Protein AF-A0A8T2D0P6-F1 (afdb_monomer)

pLDDT: mean 91.95, std 10.16, range [39.44, 98.25]

Foldseek 3Di:
DVLVVLLVVLVVLLVLCLDPVSVVVSLVVLLVLLLPDDLPDPSCNVVSLLVNLLVDDLPGRPSSLLSSLVSLLSNLQNDAACSCVVVQVSNLVSLLVQLPRPDVSSLVSSLNSLLSNLVRYPPPPLCVRQVVSLVVSLVPDPDPSSNVSSVSSNVSSVPD

Nearest PDB structures (foldseek):
  3wpt-assembly2_B  TM=6.047E-01  e=1.442E-02  Homo sapiens
  3tj3-assembly2_B  TM=5.625E-01  e=2.009E-02  Homo sapiens
  6rmh-assembly1_A  TM=7.204E-01  e=3.282E-01  Homo sapiens
  6x9o-assembly1_A  TM=6.252E-01  e=5.026E-01  Homo sapiens
  6yej-assembly1_A  TM=7.204E-01  e=7.697E-01  Homo sapiens

Radius of gyration: 15.3 Å; Cα contacts (8 Å, |Δi|>4): 193; chains: 1; bounding box: 39×41×37 Å

Secondary structure (DSSP, 8-state):
-HHHHHHHHHHHHHHHHTSHHHHHHHHHHHHHHHHT--TT-TT-HHHHHHHHHTT--TTS-HHHHHHHHHHHHHHHHHSPTTTTGGGHHHHHHHHHHHTT-S-HHHHHHHHHHHHHHHTT--SS-HIIIIIHHHHHHHHH--SHHHHHHHHHHHHHHH--

Mean predicted aligned error: 4.14 Å

InterPro domains:
  IPR033337 MT-associated protein TORTIFOLIA1/SINE1-2 [PTHR31355] (7-156)
  IPR057600 TORTIFOLIA1/SINE1-2, N-terminal [PF24714] (6-156)

Structure (mmCIF, N/CA/C/O backbone):
data_AF-A0A8T2D0P6-F1
#
_entry.id   AF-A0A8T2D0P6-F1
#
loop_
_atom_site.group_PDB
_atom_site.id
_atom_site.type_symbol
_atom_site.label_atom_id
_atom_site.label_alt_id
_atom_site.label_comp_id
_atom_site.label_asym_id
_atom_site.label_entity_id
_atom_site.label_seq_id
_atom_site.pdbx_PDB_ins_code
_atom_site.Cartn_x
_atom_site.Cartn_y
_atom_site.Cartn_z
_atom_site.occupancy
_atom_site.B_iso_or_equiv
_atom_site.auth_seq_id
_atom_site.auth_comp_id
_atom_site.auth_asym_id
_atom_site.auth_atom_id
_atom_site.pdbx_PDB_model_num
ATOM 1 N N . MET A 1 1 ? 0.452 26.531 -13.462 1.00 39.44 1 MET A N 1
ATOM 2 C CA . MET A 1 1 ? -0.715 26.781 -12.576 1.00 39.44 1 MET A CA 1
ATOM 3 C C . MET A 1 1 ? -1.694 25.599 -12.480 1.00 39.44 1 MET A C 1
ATOM 5 O O . MET A 1 1 ? -2.462 25.567 -11.531 1.00 39.44 1 MET A O 1
ATOM 9 N N . VAL A 1 2 ? -1.626 24.586 -13.357 1.00 42.88 2 VAL A N 1
ATOM 10 C CA . VAL A 1 2 ? -2.550 23.426 -13.374 1.00 42.88 2 VAL A CA 1
ATOM 11 C C . VAL A 1 2 ? -2.397 22.474 -12.165 1.00 42.88 2 VAL A C 1
ATOM 13 O O . VAL A 1 2 ? -3.382 21.936 -11.672 1.00 42.88 2 VAL A O 1
ATOM 16 N N . THR A 1 3 ? -1.193 22.331 -11.602 1.00 49.25 3 THR A N 1
ATOM 17 C CA . THR A 1 3 ? -0.889 21.391 -10.499 1.00 49.25 3 THR A CA 1
ATOM 18 C C . THR A 1 3 ? -1.469 21.765 -9.134 1.00 49.25 3 THR A C 1
ATOM 20 O O . THR A 1 3 ? -1.655 20.893 -8.288 1.00 49.25 3 THR A O 1
ATOM 23 N N . LYS A 1 4 ? -1.749 23.051 -8.883 1.00 54.88 4 LYS A N 1
ATOM 24 C CA . LYS A 1 4 ? -2.378 23.480 -7.620 1.00 54.88 4 LYS A CA 1
ATOM 25 C C . LYS A 1 4 ? -3.854 23.071 -7.568 1.00 54.88 4 LYS A C 1
ATOM 27 O O . LYS A 1 4 ? -4.319 22.645 -6.517 1.00 54.88 4 LYS A O 1
ATOM 32 N N . ASN A 1 5 ? -4.538 23.113 -8.713 1.00 64.06 5 ASN A N 1
ATOM 33 C CA . ASN A 1 5 ? -5.962 22.802 -8.813 1.00 64.06 5 ASN A CA 1
ATOM 34 C C . ASN A 1 5 ? -6.252 21.306 -8.584 1.00 64.06 5 ASN A C 1
ATOM 36 O O . ASN A 1 5 ? -7.214 20.959 -7.906 1.00 64.06 5 ASN A O 1
ATOM 40 N N . SER A 1 6 ? -5.385 20.410 -9.075 1.00 74.50 6 SER A N 1
ATOM 41 C CA . SER A 1 6 ? -5.564 18.960 -8.897 1.00 74.50 6 SER A CA 1
ATOM 42 C C . SER A 1 6 ? -5.375 18.516 -7.446 1.00 74.50 6 SER A C 1
ATOM 44 O O . SER A 1 6 ? -6.208 17.778 -6.924 1.00 74.50 6 SER A O 1
ATOM 46 N N . LYS A 1 7 ? -4.342 19.017 -6.752 1.00 81.94 7 LYS A N 1
ATOM 47 C CA . LYS A 1 7 ? -4.138 18.722 -5.322 1.00 81.94 7 LYS A CA 1
ATOM 48 C C . LYS A 1 7 ? -5.299 19.214 -4.463 1.00 81.94 7 LYS A C 1
ATOM 50 O O . LYS A 1 7 ? -5.765 18.468 -3.611 1.00 81.94 7 LYS A O 1
ATOM 55 N N . GLN A 1 8 ? -5.777 20.437 -4.700 1.00 84.00 8 GLN A N 1
ATOM 56 C CA . GLN A 1 8 ? -6.917 20.988 -3.962 1.00 84.00 8 GLN A CA 1
ATOM 57 C C . GLN A 1 8 ? -8.190 20.166 -4.188 1.00 84.00 8 GLN A C 1
ATOM 59 O O . GLN A 1 8 ? -8.866 19.829 -3.219 1.00 84.00 8 GLN A O 1
ATOM 64 N N . ASN A 1 9 ? -8.477 19.772 -5.434 1.00 89.25 9 ASN A N 1
ATOM 65 C CA . ASN A 1 9 ? -9.619 18.909 -5.735 1.00 89.25 9 ASN A CA 1
ATOM 66 C C . ASN A 1 9 ? -9.522 17.557 -5.009 1.00 89.25 9 ASN A C 1
ATOM 68 O O . ASN A 1 9 ? -10.473 17.118 -4.364 1.00 89.25 9 ASN A O 1
ATOM 72 N N . MET A 1 10 ? -8.345 16.924 -5.035 1.00 91.81 10 MET A N 1
ATOM 73 C CA . MET A 1 10 ? -8.123 15.677 -4.303 1.00 91.81 10 MET A CA 1
ATOM 74 C C . MET A 1 10 ? -8.328 15.846 -2.798 1.00 91.81 10 MET A C 1
ATOM 76 O O . MET A 1 10 ? -8.975 15.003 -2.188 1.00 91.81 10 MET A O 1
ATOM 80 N N . SER A 1 11 ? -7.822 16.924 -2.193 1.00 91.06 11 SER A N 1
ATOM 81 C CA . SER A 1 11 ? -8.033 17.193 -0.767 1.00 91.06 11 SER A CA 1
ATOM 82 C C . SER A 1 11 ? -9.519 17.307 -0.420 1.00 91.06 11 SER A C 1
ATOM 84 O O . SER A 1 11 ? -9.953 16.707 0.560 1.00 91.06 11 SER A O 1
ATOM 86 N N . VAL A 1 12 ? -10.315 17.991 -1.250 1.00 93.62 12 VAL A N 1
ATOM 87 C CA . VAL A 1 12 ? -11.776 18.079 -1.070 1.00 93.62 12 VAL A CA 1
ATOM 88 C C . VAL A 1 12 ? -12.431 16.699 -1.160 1.00 93.62 12 VAL A C 1
ATOM 90 O O . VAL A 1 12 ? -13.291 16.366 -0.343 1.00 93.62 12 VAL A O 1
ATOM 93 N N . LEU A 1 13 ? -12.026 15.876 -2.129 1.00 95.19 13 LEU A N 1
ATOM 94 C CA . LEU A 1 13 ? -12.546 14.517 -2.274 1.00 95.19 13 LEU A CA 1
ATOM 95 C C . LEU A 1 13 ? -12.152 13.621 -1.097 1.00 95.19 13 LEU A C 1
ATOM 97 O O . LEU A 1 13 ? -12.986 12.846 -0.643 1.00 95.19 13 LEU A O 1
ATOM 101 N N . LEU A 1 14 ? -10.943 13.758 -0.544 1.00 93.94 14 LEU A N 1
ATOM 102 C CA . LEU A 1 14 ? -10.537 13.031 0.663 1.00 93.94 14 LEU A CA 1
ATOM 103 C C . LEU A 1 14 ? -11.375 13.416 1.885 1.00 93.94 14 LEU A C 1
ATOM 105 O O . LEU A 1 14 ? -11.746 12.536 2.658 1.00 93.94 14 LEU A O 1
ATOM 109 N N . THR A 1 15 ? -11.727 14.696 2.045 1.00 93.56 15 THR A N 1
ATOM 110 C CA . THR A 1 15 ? -12.662 15.117 3.099 1.00 93.56 15 THR A CA 1
ATOM 111 C C . THR A 1 15 ? -14.023 14.446 2.911 1.00 93.56 15 THR A C 1
ATOM 113 O O . THR A 1 15 ? -14.517 13.807 3.836 1.00 93.56 15 THR A O 1
ATOM 116 N N . LYS A 1 16 ? -14.577 14.489 1.690 1.00 95.25 16 LYS A N 1
ATOM 117 C CA . LYS A 1 16 ? -15.860 13.844 1.346 1.00 95.25 16 LYS A CA 1
ATOM 118 C C . LYS A 1 16 ? -15.838 12.320 1.504 1.00 95.25 16 LYS A C 1
ATOM 120 O O . LYS A 1 16 ? -16.857 11.710 1.806 1.00 95.25 16 LYS A O 1
ATOM 125 N N . LEU A 1 17 ? -14.684 11.691 1.320 1.00 95.31 17 LEU A N 1
ATOM 126 C CA . LEU A 1 17 ? -14.488 10.258 1.538 1.00 95.31 17 LEU A CA 1
ATOM 127 C C . LEU A 1 17 ? -14.594 9.876 3.021 1.00 95.31 17 LEU A C 1
ATOM 129 O O . LEU A 1 17 ? -14.801 8.717 3.363 1.00 95.31 17 LEU A O 1
ATOM 133 N N . GLY A 1 18 ? -14.455 10.848 3.920 1.00 92.25 18 GLY A N 1
ATOM 134 C CA . GLY A 1 18 ? -14.680 10.659 5.342 1.00 92.25 18 GLY A CA 1
ATOM 135 C C . GLY A 1 18 ? -16.155 10.590 5.739 1.00 92.25 18 GLY A C 1
ATOM 136 O O . GLY A 1 18 ? -16.457 10.133 6.843 1.00 92.25 18 GLY A O 1
ATOM 137 N N . ASP A 1 19 ? -17.070 11.047 4.889 1.00 94.94 19 ASP A N 1
ATOM 138 C CA . ASP A 1 19 ? -18.493 11.138 5.211 1.00 94.94 19 ASP A CA 1
ATOM 139 C C . ASP A 1 19 ? -19.284 10.076 4.454 1.00 94.94 19 ASP A C 1
ATOM 141 O O . ASP A 1 19 ? -19.106 9.872 3.254 1.00 94.94 19 ASP A O 1
ATOM 145 N N . ARG A 1 20 ? -20.165 9.371 5.171 1.00 93.00 20 ARG A N 1
ATOM 146 C CA . ARG A 1 20 ? -20.880 8.198 4.648 1.00 93.00 20 ARG A CA 1
ATOM 147 C C . ARG A 1 20 ? -21.713 8.533 3.409 1.00 93.00 20 ARG A C 1
ATOM 149 O O . ARG A 1 20 ? -21.699 7.763 2.453 1.00 93.00 20 ARG A O 1
ATOM 156 N N . ASP A 1 21 ? -22.386 9.680 3.418 1.00 95.75 21 ASP A N 1
ATO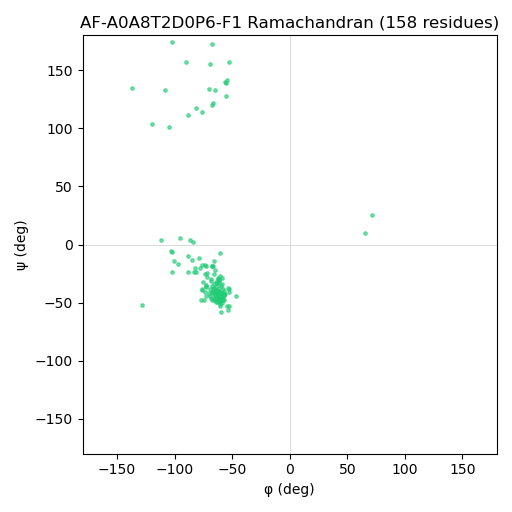M 157 C CA . ASP A 1 21 ? -23.293 10.095 2.341 1.00 95.75 21 ASP A CA 1
ATOM 158 C C . ASP A 1 21 ? -22.541 10.497 1.068 1.00 95.75 21 ASP A C 1
ATOM 160 O O . ASP A 1 21 ? -23.043 10.337 -0.043 1.00 95.75 21 ASP A O 1
ATOM 164 N N . THR A 1 22 ? -21.304 10.979 1.215 1.00 96.25 22 THR A N 1
ATOM 165 C CA . THR A 1 22 ? -20.470 11.411 0.089 1.00 96.25 22 THR A CA 1
ATOM 166 C C . THR A 1 22 ? -19.382 10.409 -0.289 1.00 96.25 22 THR A C 1
ATOM 168 O O . THR A 1 22 ? -18.729 10.605 -1.317 1.00 96.25 22 THR A O 1
ATOM 171 N N . PHE A 1 23 ? -19.219 9.321 0.475 1.00 96.25 23 PHE A N 1
ATOM 172 C CA . PHE A 1 23 ? -18.182 8.308 0.270 1.00 96.25 23 PHE A CA 1
ATOM 173 C C . PHE A 1 23 ? -18.193 7.761 -1.156 1.00 96.25 23 PHE A C 1
ATOM 175 O O . PHE A 1 23 ? -17.192 7.858 -1.858 1.00 96.25 23 PHE A O 1
ATOM 182 N N . THR A 1 24 ? -19.328 7.224 -1.611 1.00 96.62 24 THR A N 1
ATOM 183 C CA . THR A 1 24 ? -19.426 6.525 -2.904 1.00 96.62 24 THR A CA 1
ATOM 184 C C . THR A 1 24 ? -19.079 7.436 -4.078 1.00 96.62 24 THR A C 1
ATOM 186 O O . THR A 1 24 ? -18.363 7.034 -4.993 1.00 96.62 24 THR A O 1
ATOM 189 N N . MET A 1 25 ? -19.555 8.683 -4.040 1.00 97.25 25 MET A N 1
ATOM 190 C CA . MET A 1 25 ? -19.248 9.682 -5.062 1.00 97.25 25 MET A CA 1
ATOM 191 C C . MET A 1 25 ? -17.759 10.046 -5.041 1.00 97.25 25 MET A C 1
ATOM 193 O O . MET A 1 25 ? -17.118 10.048 -6.089 1.00 97.25 25 MET A O 1
ATOM 197 N N . ALA A 1 26 ? -17.202 10.327 -3.859 1.00 96.88 26 ALA A N 1
ATOM 198 C CA . ALA A 1 26 ? -15.802 10.713 -3.724 1.00 96.88 26 ALA A CA 1
ATOM 199 C C . ALA A 1 26 ? -14.843 9.584 -4.127 1.00 96.88 26 ALA A C 1
ATOM 201 O O . ALA A 1 26 ? -13.869 9.832 -4.835 1.00 96.88 26 ALA A O 1
ATOM 202 N N . ALA A 1 27 ? -15.145 8.347 -3.722 1.00 97.50 27 ALA A N 1
ATOM 203 C CA . ALA A 1 27 ? -14.389 7.153 -4.078 1.00 97.50 27 ALA A CA 1
ATOM 204 C C . ALA A 1 27 ? -14.350 6.958 -5.598 1.00 97.50 27 ALA A C 1
ATOM 206 O O . ALA A 1 27 ? -13.269 6.846 -6.176 1.00 97.50 27 ALA A O 1
ATOM 207 N N . ARG A 1 28 ? -15.519 7.013 -6.252 1.00 97.50 28 ARG A N 1
ATOM 208 C CA . ARG A 1 28 ? -15.637 6.884 -7.710 1.00 97.50 28 ARG A CA 1
ATOM 209 C C . ARG A 1 28 ? -14.830 7.951 -8.445 1.00 97.50 28 ARG A C 1
ATOM 211 O O . ARG A 1 28 ? -14.134 7.628 -9.402 1.00 97.50 28 ARG A O 1
ATOM 218 N N . GLU A 1 29 ? -14.915 9.203 -8.007 1.00 96.12 29 GLU A N 1
ATOM 219 C CA . GLU A 1 29 ? -14.185 10.307 -8.634 1.00 96.12 29 GLU A CA 1
ATOM 220 C C . GLU A 1 29 ? -12.665 10.141 -8.475 1.00 96.12 29 GLU A C 1
ATOM 222 O O . GLU A 1 29 ? -11.912 10.310 -9.433 1.00 96.12 29 GLU A O 1
ATOM 227 N N . LEU A 1 30 ? -12.203 9.739 -7.286 1.00 96.50 30 LEU A N 1
ATOM 228 C CA . LEU A 1 30 ? -10.790 9.438 -7.036 1.00 96.50 30 LEU A CA 1
ATOM 229 C C . LEU A 1 30 ? -10.283 8.282 -7.908 1.00 96.50 30 LEU A C 1
ATOM 231 O O . LEU A 1 30 ? -9.174 8.370 -8.437 1.00 96.50 30 LEU A O 1
ATOM 235 N N . ASP A 1 31 ? -11.089 7.235 -8.097 1.00 96.88 31 ASP A N 1
ATOM 236 C CA . ASP A 1 31 ? -10.737 6.097 -8.951 1.00 96.88 31 ASP A CA 1
ATOM 237 C C . ASP A 1 31 ? -10.663 6.498 -10.430 1.00 96.88 31 ASP A C 1
ATOM 239 O O . ASP A 1 31 ? -9.744 6.081 -11.138 1.00 96.88 31 ASP A O 1
ATOM 243 N N . LEU A 1 32 ? -11.601 7.326 -10.905 1.00 95.00 32 LEU A N 1
ATOM 244 C CA . LEU A 1 32 ? -11.573 7.868 -12.267 1.00 95.00 32 LEU A CA 1
ATOM 245 C C . LEU A 1 32 ? -10.325 8.720 -12.492 1.00 95.00 32 LEU A C 1
ATOM 247 O O . LEU A 1 32 ? -9.615 8.510 -13.477 1.00 95.00 32 LEU A O 1
ATOM 251 N N . MET A 1 33 ? -10.006 9.613 -11.552 1.00 93.31 33 MET A N 1
ATOM 252 C CA . MET A 1 33 ? -8.783 10.412 -11.622 1.00 93.31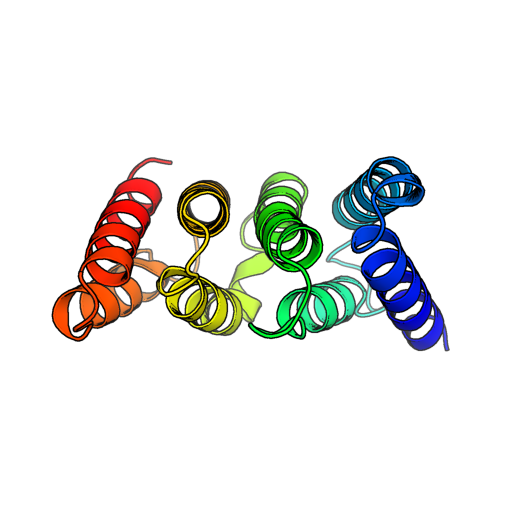 33 MET A CA 1
ATOM 253 C C . MET A 1 33 ? -7.530 9.532 -11.644 1.00 93.31 33 MET A C 1
ATOM 255 O O . MET A 1 33 ? -6.646 9.783 -12.457 1.00 93.31 33 MET A O 1
ATOM 259 N N . ALA A 1 34 ? -7.453 8.492 -10.803 1.00 94.38 34 ALA A N 1
ATOM 260 C CA . ALA A 1 34 ? -6.315 7.570 -10.771 1.00 94.38 34 ALA A CA 1
ATOM 261 C C . ALA A 1 34 ? -6.124 6.821 -12.102 1.00 94.38 34 ALA A C 1
ATOM 263 O O . ALA A 1 34 ? -4.991 6.617 -12.537 1.00 94.38 34 ALA A O 1
ATOM 264 N N . ARG A 1 35 ? -7.223 6.442 -12.768 1.00 94.56 35 ARG A N 1
ATOM 265 C CA . ARG A 1 35 ? -7.209 5.747 -14.069 1.00 94.56 35 ARG A CA 1
ATOM 266 C C . ARG A 1 35 ? -6.835 6.651 -15.241 1.00 94.56 35 ARG A C 1
ATOM 268 O O . ARG A 1 35 ? -6.350 6.155 -16.250 1.00 94.56 35 ARG A O 1
ATOM 275 N N . GLN A 1 36 ? -7.070 7.954 -15.118 1.00 91.38 36 GLN A N 1
ATOM 276 C CA . GLN A 1 36 ? -6.806 8.947 -16.164 1.00 91.38 36 GLN A CA 1
ATOM 277 C C . GLN A 1 36 ? -5.443 9.638 -16.014 1.00 91.38 36 GLN A C 1
ATOM 279 O O . GLN A 1 36 ? -5.143 10.575 -16.755 1.00 91.38 36 GLN A O 1
ATOM 284 N N . ILE A 1 37 ? -4.606 9.209 -15.061 1.00 90.25 37 ILE A N 1
ATOM 285 C CA . ILE A 1 37 ? -3.264 9.770 -14.916 1.00 90.25 37 ILE A CA 1
ATOM 286 C C . ILE A 1 37 ? -2.415 9.388 -16.126 1.00 90.25 37 ILE A C 1
ATOM 288 O O . ILE A 1 37 ? -2.118 8.219 -16.349 1.00 90.25 37 ILE A O 1
ATOM 292 N N . ASP A 1 38 ? -1.946 10.406 -16.839 1.00 85.81 38 ASP A N 1
ATOM 293 C CA . ASP A 1 38 ? -0.911 10.263 -17.851 1.00 85.81 38 ASP A CA 1
ATOM 294 C C . ASP A 1 38 ? 0.486 10.404 -17.205 1.00 85.81 38 ASP A C 1
ATOM 296 O O . ASP A 1 38 ? 0.845 11.500 -16.752 1.00 85.81 38 ASP A O 1
ATOM 300 N N . PRO A 1 39 ? 1.291 9.325 -17.141 1.00 77.88 39 PRO A N 1
ATOM 301 C CA . PRO A 1 39 ? 2.636 9.357 -16.567 1.00 77.88 39 PRO A CA 1
ATOM 302 C C . PRO A 1 39 ? 3.657 10.085 -17.454 1.00 77.88 39 PRO A C 1
ATOM 304 O O . PRO A 1 39 ? 4.713 10.471 -16.955 1.00 77.88 39 PRO A O 1
ATOM 307 N N . SER A 1 40 ? 3.366 10.271 -18.747 1.00 77.25 40 SER A N 1
ATOM 308 C CA . SER A 1 40 ? 4.235 10.983 -19.694 1.00 77.25 40 SER A CA 1
ATOM 309 C C . SER A 1 40 ? 4.025 12.499 -19.665 1.00 77.25 40 SER A C 1
ATOM 311 O O . SER A 1 40 ? 4.859 13.265 -20.151 1.00 77.25 40 SER A O 1
ATOM 313 N N . SER A 1 41 ? 2.936 12.947 -19.034 1.00 74.44 41 SER A N 1
ATOM 314 C CA . SER A 1 41 ? 2.627 14.360 -18.889 1.00 74.44 41 SER A CA 1
ATOM 315 C C . SER A 1 41 ? 3.653 15.057 -17.992 1.00 74.44 41 SER A C 1
ATOM 317 O O . SER A 1 41 ? 3.780 14.769 -16.798 1.00 74.44 41 SER A O 1
ATOM 319 N N . SER A 1 42 ? 4.315 16.076 -18.538 1.00 62.28 42 SER A N 1
ATOM 320 C CA . SER A 1 42 ? 5.226 16.976 -17.813 1.00 62.28 42 SER A CA 1
ATOM 321 C C . SER A 1 42 ? 4.553 17.752 -16.668 1.00 62.28 42 SER A C 1
ATOM 323 O O . SER A 1 42 ? 5.225 18.418 -15.881 1.00 62.28 42 SER A O 1
ATOM 325 N N . SER A 1 43 ? 3.226 17.650 -16.538 1.00 62.22 43 SER A N 1
ATOM 326 C CA . SER A 1 43 ? 2.422 18.301 -15.503 1.00 62.22 43 SER A CA 1
ATOM 327 C C . SER A 1 43 ? 2.685 17.792 -14.078 1.00 62.22 43 SER A C 1
ATOM 329 O O . SER A 1 43 ? 2.355 18.498 -13.126 1.00 62.22 43 SER A O 1
ATOM 331 N N . GLY A 1 44 ? 3.281 16.608 -13.885 1.00 73.94 44 GLY A N 1
ATOM 332 C CA . GLY A 1 44 ? 3.563 16.074 -12.542 1.00 73.94 44 GLY A CA 1
ATOM 333 C C . GLY A 1 44 ? 2.311 15.621 -11.774 1.00 73.94 44 GLY A C 1
ATOM 334 O O . GLY A 1 44 ? 2.305 15.591 -10.535 1.00 73.94 44 GLY A O 1
ATOM 335 N N . ASN A 1 45 ? 1.244 15.266 -12.497 1.00 85.06 45 ASN A N 1
ATOM 336 C CA . ASN A 1 45 ? -0.024 14.824 -11.916 1.00 85.06 45 ASN A CA 1
ATOM 337 C C . ASN A 1 45 ? 0.132 13.539 -11.086 1.00 85.06 45 ASN A C 1
ATOM 339 O O . ASN A 1 45 ? -0.384 13.485 -9.972 1.00 85.06 45 ASN A O 1
ATOM 343 N N . LEU A 1 46 ? 0.929 12.563 -11.547 1.00 90.56 46 LEU A N 1
ATOM 344 C CA . LEU A 1 46 ? 1.213 11.330 -10.796 1.00 90.56 46 LEU A CA 1
ATOM 345 C C . LEU A 1 46 ? 1.904 11.608 -9.453 1.00 90.56 46 LEU A C 1
ATOM 347 O O . LEU A 1 46 ? 1.454 11.144 -8.408 1.00 90.56 46 LEU A O 1
ATOM 351 N N . GLN A 1 47 ? 2.973 12.411 -9.461 1.00 91.38 47 GLN A N 1
ATOM 352 C CA . GLN A 1 47 ? 3.698 12.785 -8.242 1.00 91.38 47 GLN A CA 1
ATOM 353 C C . GLN A 1 47 ? 2.779 13.511 -7.253 1.00 91.38 47 GLN A C 1
ATOM 355 O O . GLN A 1 47 ? 2.846 13.262 -6.046 1.00 91.38 47 GLN A O 1
ATOM 360 N N . 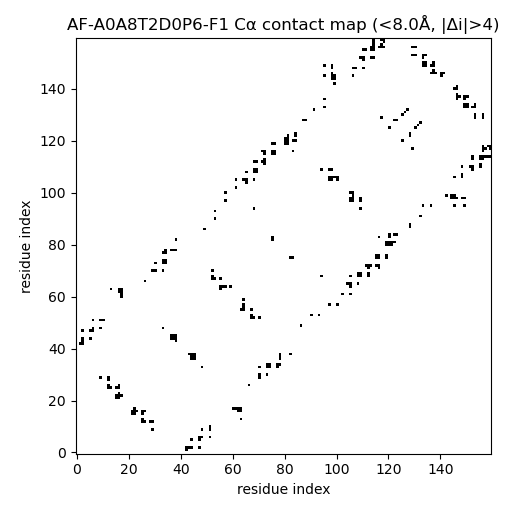SER A 1 48 ? 1.928 14.409 -7.749 1.00 90.75 48 SER A N 1
ATOM 361 C CA . SER A 1 48 ? 0.965 15.130 -6.918 1.00 90.75 48 SER A CA 1
ATOM 362 C C . SER A 1 48 ? -0.070 14.188 -6.311 1.00 90.75 48 SER A C 1
ATOM 364 O O . SER A 1 48 ? -0.322 14.279 -5.111 1.00 90.75 48 SER A O 1
ATOM 366 N N . PHE A 1 49 ? -0.589 13.250 -7.104 1.00 93.50 49 PHE A N 1
ATOM 367 C CA . PHE A 1 49 ? -1.568 12.264 -6.661 1.00 93.50 49 PHE A CA 1
ATOM 368 C C . PHE A 1 49 ? -0.993 11.348 -5.578 1.00 93.50 49 PHE A C 1
ATOM 370 O O . PHE A 1 49 ? -1.567 11.225 -4.495 1.00 93.50 49 PHE A O 1
ATOM 377 N N . ILE A 1 50 ? 0.199 10.791 -5.822 1.00 94.19 50 ILE A N 1
ATOM 378 C CA . ILE A 1 50 ? 0.922 9.963 -4.850 1.00 94.19 50 ILE A CA 1
ATOM 379 C C . ILE A 1 50 ? 1.204 10.757 -3.571 1.00 94.19 50 ILE A C 1
ATOM 381 O O . ILE A 1 50 ? 0.999 10.255 -2.472 1.00 94.19 50 ILE A O 1
ATOM 385 N N . SER A 1 51 ? 1.628 12.017 -3.682 1.00 93.44 51 SER A N 1
ATOM 386 C CA . SER A 1 51 ? 1.889 12.850 -2.504 1.00 93.44 51 SER A CA 1
ATOM 387 C C . SER A 1 51 ? 0.654 13.033 -1.620 1.00 93.44 51 SER A C 1
ATOM 389 O O . SER A 1 51 ? 0.812 13.105 -0.406 1.00 93.44 51 SER A O 1
ATOM 391 N N . VAL A 1 52 ? -0.541 13.135 -2.208 1.00 93.81 52 VAL A N 1
ATOM 392 C CA . VAL A 1 52 ? -1.794 13.340 -1.467 1.00 93.81 52 VAL A CA 1
ATOM 393 C C . VAL A 1 52 ? -2.274 12.038 -0.821 1.00 93.81 52 VAL A C 1
ATOM 395 O O . VAL A 1 52 ? -2.552 12.010 0.373 1.00 93.81 52 VAL A O 1
ATOM 398 N N . ILE A 1 53 ? -2.301 10.917 -1.549 1.00 95.00 53 ILE A N 1
ATOM 399 C CA . ILE A 1 53 ? -2.702 9.629 -0.944 1.00 95.00 53 ILE A CA 1
ATOM 400 C C . ILE A 1 53 ? -1.717 9.183 0.150 1.00 95.00 53 ILE A C 1
ATOM 402 O O . ILE A 1 53 ? -2.108 8.587 1.154 1.00 95.00 53 ILE A O 1
ATOM 406 N N . LEU A 1 54 ? -0.431 9.520 -0.007 1.00 95.06 54 LEU A N 1
ATOM 407 C CA . LEU A 1 54 ? 0.598 9.263 0.994 1.00 95.06 54 LEU A CA 1
ATOM 408 C C . LEU A 1 54 ? 0.674 10.351 2.077 1.00 95.06 54 LEU A C 1
ATOM 410 O O . LEU A 1 54 ? 1.533 10.227 2.940 1.00 95.06 54 LEU A O 1
ATOM 414 N N . SER A 1 55 ? -0.171 11.388 2.101 1.00 93.44 55 SER A N 1
ATOM 415 C CA . SER A 1 55 ? -0.205 12.334 3.232 1.00 93.44 55 SER A CA 1
ATOM 416 C C . SER A 1 55 ? -1.161 11.901 4.342 1.00 93.44 55 SER A C 1
ATOM 418 O O . SER A 1 55 ? -0.937 12.264 5.488 1.00 93.44 55 SER A O 1
ATOM 420 N N . VAL A 1 56 ? -2.164 11.072 4.029 1.00 93.19 56 VAL A N 1
ATOM 421 C CA . VAL A 1 56 ? -3.178 10.579 4.985 1.00 93.19 56 VAL A CA 1
ATOM 422 C C . VAL A 1 56 ? -2.522 9.896 6.184 1.00 93.19 56 VAL A C 1
ATOM 424 O O . VAL A 1 56 ? -1.715 8.990 6.000 1.00 93.19 56 VAL A O 1
ATOM 427 N N . ASP A 1 57 ? -2.847 10.271 7.411 1.00 89.69 57 ASP A N 1
ATOM 428 C CA . ASP A 1 57 ? -2.231 9.772 8.637 1.00 89.69 57 ASP A CA 1
ATOM 429 C C . ASP A 1 57 ? -3.091 8.722 9.373 1.00 89.69 57 ASP A C 1
ATOM 431 O O . ASP A 1 57 ? -4.148 8.299 8.911 1.00 89.69 57 ASP A O 1
ATOM 435 N N . THR A 1 58 ? -2.560 8.124 10.436 1.00 87.25 58 THR A N 1
ATOM 436 C CA . THR A 1 58 ? -3.268 7.222 11.355 1.00 87.25 58 THR A CA 1
ATOM 437 C C . THR A 1 58 ? -4.451 7.879 12.055 1.00 87.25 58 THR A C 1
ATOM 439 O O . THR A 1 58 ? -5.415 7.176 12.337 1.00 87.25 58 THR A O 1
ATOM 442 N N . GLY A 1 59 ? -4.433 9.202 12.241 1.00 89.31 59 GLY A N 1
ATOM 443 C CA . GLY A 1 59 ? -5.566 9.950 12.798 1.00 89.31 59 GLY A CA 1
ATOM 444 C C . GLY A 1 59 ? -6.762 10.128 11.852 1.00 89.31 59 GLY A C 1
ATOM 445 O O . GLY A 1 59 ? -7.861 10.410 12.321 1.00 89.31 59 GLY A O 1
ATOM 446 N N . ASP A 1 60 ? -6.588 9.947 10.538 1.00 94.38 60 ASP A N 1
ATOM 447 C CA . ASP A 1 60 ? -7.682 10.108 9.570 1.00 94.38 60 ASP A CA 1
ATOM 448 C C . ASP A 1 60 ? -8.734 9.003 9.695 1.00 94.38 60 ASP A C 1
ATOM 450 O O . ASP A 1 60 ? -8.433 7.888 10.120 1.00 94.38 60 ASP A O 1
ATOM 454 N N . LYS A 1 61 ? -9.972 9.277 9.266 1.00 95.44 61 LYS A N 1
ATOM 455 C CA . LYS A 1 61 ? -11.072 8.300 9.312 1.00 95.44 61 LYS A CA 1
ATOM 456 C C . LYS A 1 61 ? -10.696 6.998 8.571 1.00 95.44 61 LYS A C 1
ATOM 458 O O . LYS A 1 61 ? -10.155 7.080 7.464 1.00 95.44 61 LYS A O 1
ATOM 463 N N . PRO A 1 62 ? -11.038 5.799 9.093 1.00 95.44 62 PRO A N 1
ATOM 464 C CA . PRO A 1 62 ? -10.648 4.516 8.491 1.00 95.44 62 PRO A CA 1
ATOM 465 C C . PRO A 1 62 ? -11.006 4.376 7.004 1.00 95.44 62 PRO A C 1
ATOM 467 O O . PRO A 1 62 ? -10.200 3.878 6.221 1.00 95.44 62 PRO A O 1
ATOM 470 N N . ALA A 1 63 ? -12.169 4.893 6.593 1.00 95.75 63 ALA A N 1
ATOM 471 C CA . ALA A 1 63 ? -12.607 4.913 5.196 1.00 95.75 63 ALA A CA 1
ATOM 472 C C . ALA A 1 63 ? -11.604 5.626 4.268 1.00 95.75 63 ALA A C 1
ATOM 474 O O . ALA A 1 63 ? -11.277 5.112 3.198 1.00 95.75 63 ALA A O 1
ATOM 475 N N . VAL A 1 64 ? -11.052 6.762 4.712 1.00 97.00 64 VAL A N 1
ATOM 476 C CA . VAL A 1 64 ? -10.052 7.535 3.963 1.00 97.00 64 VAL A CA 1
ATOM 477 C C . VAL A 1 64 ? -8.746 6.754 3.865 1.00 97.00 64 VAL A C 1
ATOM 479 O O . VAL A 1 64 ? -8.197 6.584 2.777 1.00 97.00 64 VAL A O 1
ATOM 482 N N . ARG A 1 65 ? -8.273 6.211 4.994 1.00 96.88 65 ARG A N 1
ATOM 483 C CA . ARG A 1 65 ? -7.032 5.423 5.060 1.00 96.88 65 ARG A CA 1
ATOM 484 C C . ARG A 1 65 ? -7.093 4.212 4.131 1.00 96.88 65 ARG A C 1
ATOM 486 O O . ARG A 1 65 ? -6.171 3.998 3.346 1.00 96.88 65 ARG A O 1
ATOM 493 N N . LYS A 1 66 ? -8.196 3.462 4.189 1.00 97.69 66 LYS A N 1
ATOM 494 C CA . LYS A 1 66 ? -8.438 2.280 3.358 1.00 97.69 66 LYS A CA 1
ATOM 495 C C . LYS A 1 66 ? -8.450 2.629 1.873 1.00 97.69 66 LYS A C 1
ATOM 497 O O . LYS A 1 66 ? -7.728 2.008 1.095 1.00 97.69 66 LYS A O 1
ATOM 502 N N . HIS A 1 67 ? -9.229 3.636 1.478 1.00 98.00 67 HIS A N 1
ATOM 503 C CA . HIS A 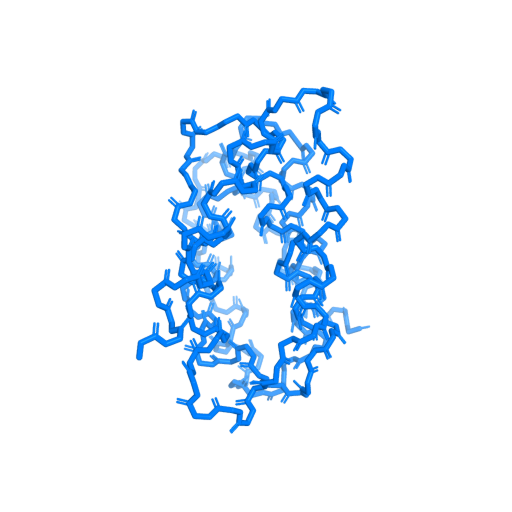1 67 ? -9.363 3.997 0.067 1.00 98.00 67 HIS A CA 1
ATOM 504 C C . HIS A 1 67 ? -8.066 4.574 -0.509 1.00 98.00 67 HIS A C 1
ATOM 506 O O . HIS A 1 67 ? -7.704 4.261 -1.636 1.00 98.00 67 HIS A O 1
ATOM 512 N N . CYS A 1 68 ? -7.288 5.337 0.264 1.00 97.31 68 CYS A N 1
ATOM 513 C CA . CYS A 1 68 ? -5.979 5.809 -0.199 1.00 97.31 68 CYS A CA 1
ATOM 514 C C . CYS A 1 68 ? -4.987 4.673 -0.476 1.00 97.31 68 CYS A C 1
ATOM 516 O O . CYS A 1 68 ? -4.175 4.790 -1.393 1.00 97.31 68 CYS A O 1
ATOM 518 N N . ILE A 1 69 ? -5.058 3.569 0.273 1.00 97.75 69 ILE A N 1
ATOM 519 C CA . ILE A 1 69 ? -4.258 2.370 -0.012 1.00 97.75 69 ILE A CA 1
ATOM 520 C C . ILE A 1 69 ? -4.814 1.649 -1.244 1.00 97.75 69 ILE A C 1
ATOM 522 O O . ILE A 1 69 ? -4.040 1.242 -2.106 1.00 97.75 69 ILE A O 1
ATOM 526 N N . HIS A 1 70 ? -6.141 1.556 -1.380 1.00 98.12 70 HIS A N 1
ATOM 527 C CA . HIS A 1 70 ? -6.784 1.012 -2.580 1.00 98.12 70 HIS A CA 1
ATOM 528 C C . HIS A 1 70 ? -6.357 1.755 -3.856 1.00 98.12 70 HIS A C 1
ATOM 530 O O . HIS A 1 70 ? -6.014 1.119 -4.852 1.00 98.12 70 HIS A O 1
ATOM 536 N N . LEU A 1 71 ? -6.275 3.087 -3.811 1.00 98.19 71 LEU A N 1
ATOM 537 C CA . LEU A 1 71 ? -5.829 3.899 -4.943 1.00 98.19 71 LEU A CA 1
ATOM 538 C C . LEU A 1 71 ? -4.409 3.551 -5.410 1.00 98.19 71 LEU A C 1
ATOM 540 O O . LEU A 1 71 ? -4.130 3.670 -6.598 1.00 98.19 71 LEU A O 1
ATOM 544 N N . LEU A 1 72 ? -3.517 3.070 -4.534 1.00 97.69 72 LEU A N 1
ATOM 545 C CA . LEU A 1 72 ? -2.198 2.580 -4.958 1.00 97.69 72 LEU A CA 1
ATOM 546 C C . LEU A 1 72 ? -2.312 1.350 -5.871 1.00 97.69 72 LEU A C 1
ATOM 548 O O . LEU A 1 72 ? -1.585 1.251 -6.859 1.00 97.69 72 LEU A O 1
ATOM 552 N N . ALA A 1 73 ? -3.249 0.447 -5.572 1.00 97.50 73 ALA A N 1
ATOM 553 C CA . ALA A 1 73 ? -3.549 -0.705 -6.416 1.00 97.50 73 ALA A CA 1
ATOM 554 C C . ALA A 1 73 ? -4.127 -0.256 -7.767 1.00 97.50 73 ALA A C 1
ATOM 556 O O . ALA A 1 73 ? -3.667 -0.700 -8.819 1.00 97.50 73 ALA A O 1
ATOM 557 N N . VAL A 1 74 ? -5.088 0.677 -7.740 1.00 97.94 74 VAL A N 1
ATOM 558 C CA . VAL A 1 74 ? -5.706 1.242 -8.952 1.00 97.94 74 VAL A CA 1
ATOM 559 C C . VAL A 1 74 ? -4.655 1.896 -9.844 1.00 97.94 74 VAL A C 1
ATOM 561 O O . VAL A 1 74 ? -4.630 1.619 -11.043 1.00 97.94 74 VAL A O 1
ATOM 564 N N . LEU A 1 75 ? -3.759 2.707 -9.272 1.00 96.81 75 LEU A N 1
ATOM 565 C CA . LEU A 1 75 ? -2.649 3.319 -10.002 1.00 96.81 75 LEU A CA 1
ATOM 566 C C . LEU A 1 75 ? -1.753 2.258 -10.639 1.00 96.81 75 LEU A C 1
ATOM 568 O O . LEU A 1 75 ? -1.435 2.359 -11.818 1.00 96.81 75 LEU A O 1
ATOM 572 N N . SER A 1 76 ? -1.372 1.227 -9.886 1.00 95.94 76 SER A N 1
ATOM 573 C CA . SER A 1 76 ? -0.493 0.175 -10.398 1.00 95.94 76 SER A CA 1
ATOM 574 C C . SER A 1 76 ? -1.071 -0.534 -11.627 1.00 95.94 76 SER A C 1
ATOM 576 O O . SER A 1 76 ? -0.388 -0.719 -12.637 1.00 95.94 76 SER A O 1
ATOM 578 N N . VAL A 1 77 ? -2.352 -0.900 -11.551 1.00 96.06 77 VAL A N 1
ATOM 579 C CA . VAL A 1 77 ? -3.050 -1.624 -12.622 1.00 96.06 77 VAL A CA 1
ATOM 580 C C . VAL A 1 77 ? -3.331 -0.723 -13.824 1.00 96.06 77 VAL A C 1
ATOM 582 O O . VAL A 1 77 ? -3.281 -1.189 -14.959 1.00 96.06 77 VAL A O 1
ATOM 585 N N . SER A 1 78 ? -3.621 0.558 -13.593 1.00 95.31 78 SER A N 1
ATOM 586 C CA . SER A 1 78 ? -4.019 1.485 -14.662 1.00 95.31 78 SER A CA 1
ATOM 587 C C . SER A 1 78 ? -2.830 2.087 -15.408 1.00 95.31 78 SER A C 1
ATOM 589 O O . SER A 1 78 ? -2.976 2.513 -16.551 1.00 95.31 78 SER A O 1
ATOM 591 N N . LEU A 1 79 ? -1.655 2.138 -14.778 1.00 94.62 79 LEU A N 1
ATOM 592 C CA . LEU A 1 79 ? -0.465 2.741 -15.363 1.00 94.62 79 LEU A CA 1
ATOM 593 C C . LEU A 1 79 ? 0.380 1.728 -16.168 1.00 94.62 79 LEU A C 1
ATOM 595 O O . LEU A 1 79 ? 0.366 0.513 -15.916 1.00 94.62 79 LEU A O 1
ATOM 599 N N . PRO A 1 80 ? 1.201 2.221 -17.115 1.00 94.25 80 PRO A N 1
ATOM 600 C CA . PRO A 1 80 ? 2.252 1.436 -17.749 1.00 94.25 80 PRO A CA 1
ATOM 601 C C . PRO A 1 80 ? 3.188 0.775 -16.733 1.00 94.25 80 PRO A C 1
ATOM 603 O O . PRO A 1 80 ? 3.349 1.236 -15.598 1.00 94.25 80 PRO A O 1
ATOM 606 N N . LEU A 1 81 ? 3.842 -0.302 -17.164 1.00 94.06 81 LEU A N 1
ATOM 607 C CA . LEU A 1 81 ? 4.741 -1.090 -16.324 1.00 94.06 81 LEU A CA 1
ATOM 608 C C . LEU A 1 81 ? 5.845 -0.200 -15.725 1.00 94.06 81 LEU A C 1
ATOM 610 O O . LEU A 1 81 ? 6.394 0.651 -16.422 1.00 94.06 81 LEU A O 1
ATOM 614 N N . ASN A 1 82 ? 6.196 -0.416 -14.454 1.00 93.69 82 ASN A N 1
ATOM 615 C CA . ASN A 1 82 ? 7.228 0.340 -13.724 1.00 93.69 82 ASN A CA 1
ATOM 616 C C . ASN A 1 82 ? 6.937 1.836 -13.472 1.00 93.69 82 ASN A C 1
ATOM 618 O O . ASN A 1 82 ? 7.815 2.551 -12.987 1.00 93.69 82 ASN A O 1
ATOM 622 N N . SER A 1 83 ? 5.724 2.335 -13.736 1.00 94.25 83 SER A N 1
ATOM 623 C CA . SER A 1 83 ? 5.403 3.756 -13.492 1.00 94.25 83 SER A CA 1
ATOM 624 C C . SER A 1 83 ? 5.510 4.154 -12.014 1.00 94.25 83 SER A C 1
ATOM 626 O O . SER A 1 83 ? 5.808 5.303 -11.693 1.00 94.25 83 SER A O 1
ATOM 628 N N . LEU A 1 84 ? 5.286 3.204 -11.099 1.00 94.88 84 LEU A N 1
ATOM 629 C CA . LEU A 1 84 ? 5.373 3.425 -9.652 1.00 94.88 84 LEU A CA 1
ATOM 630 C C . LEU A 1 84 ? 6.774 3.208 -9.069 1.00 94.88 84 LEU A C 1
ATOM 632 O O . LEU A 1 84 ? 7.013 3.589 -7.923 1.00 94.88 84 LEU A O 1
ATOM 636 N N . SER A 1 85 ? 7.714 2.657 -9.838 1.00 95.31 85 SER A N 1
ATOM 637 C CA . SER A 1 85 ? 9.066 2.333 -9.372 1.00 95.31 85 SER A CA 1
ATOM 638 C C . SER A 1 85 ? 9.808 3.505 -8.710 1.00 95.31 85 SER A C 1
ATOM 640 O O . SER A 1 85 ? 10.402 3.285 -7.653 1.00 95.31 85 SER A O 1
ATOM 642 N N . PRO A 1 86 ? 9.734 4.757 -9.214 1.00 94.00 86 PRO A N 1
ATOM 643 C CA . PRO A 1 86 ? 10.374 5.908 -8.562 1.00 94.00 86 PRO A CA 1
ATOM 644 C C . PRO A 1 86 ? 9.796 6.244 -7.178 1.00 94.00 86 PRO A C 1
ATOM 646 O O . PRO A 1 86 ? 10.445 6.895 -6.361 1.00 94.00 86 PRO A O 1
ATOM 649 N N . PHE A 1 87 ? 8.563 5.814 -6.907 1.00 95.25 87 PHE A N 1
ATOM 650 C CA . PHE A 1 87 ? 7.835 6.093 -5.670 1.00 95.25 87 PHE A CA 1
ATOM 651 C C . PHE A 1 87 ? 7.830 4.904 -4.710 1.00 95.25 87 PHE A C 1
ATOM 653 O O . PHE A 1 87 ? 7.365 5.042 -3.577 1.00 95.25 87 PHE A O 1
ATOM 660 N N . LEU A 1 88 ? 8.353 3.754 -5.143 1.00 95.69 88 LEU A N 1
ATOM 661 C CA . LEU A 1 88 ? 8.177 2.475 -4.468 1.00 95.69 88 LEU A CA 1
ATOM 662 C C . LEU A 1 88 ? 8.672 2.498 -3.022 1.00 95.69 88 LEU A C 1
ATOM 664 O O . LEU A 1 88 ? 7.953 2.059 -2.134 1.00 95.69 88 LEU A O 1
ATOM 668 N N . SER A 1 89 ? 9.844 3.084 -2.765 1.00 95.62 89 SER A N 1
ATOM 669 C CA . SER A 1 89 ? 10.380 3.211 -1.402 1.00 95.62 89 SER A CA 1
ATOM 670 C C . SER A 1 89 ? 9.404 3.946 -0.472 1.00 95.62 89 SER A C 1
ATOM 672 O O . SER A 1 89 ? 9.063 3.435 0.592 1.00 95.62 89 SER A O 1
ATOM 674 N N . LYS A 1 90 ? 8.862 5.093 -0.909 1.00 96.50 90 LYS A N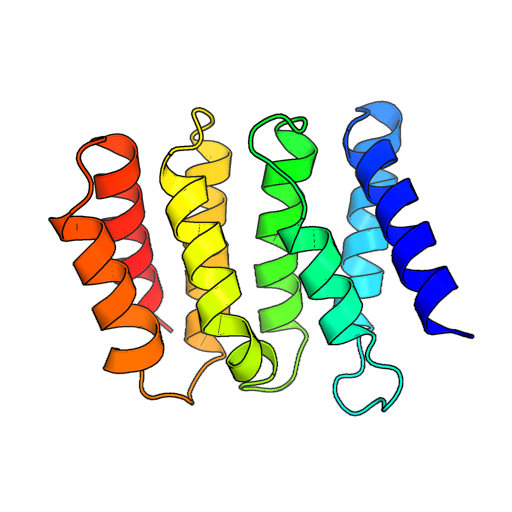 1
ATOM 675 C CA . LYS A 1 90 ? 7.879 5.864 -0.128 1.00 96.50 90 LYS A CA 1
ATOM 676 C C . LYS A 1 90 ? 6.573 5.096 0.048 1.00 96.50 90 LYS A C 1
ATOM 678 O O . LYS A 1 90 ? 5.997 5.122 1.131 1.00 96.50 90 LYS A O 1
ATOM 683 N N . ILE A 1 91 ? 6.106 4.421 -1.001 1.00 97.06 91 ILE A N 1
ATOM 684 C CA . ILE A 1 91 ? 4.895 3.597 -0.950 1.00 97.06 91 ILE A CA 1
ATOM 685 C C . ILE A 1 91 ? 5.066 2.468 0.071 1.00 97.06 91 ILE A C 1
ATOM 687 O O . ILE A 1 91 ? 4.194 2.285 0.916 1.00 97.06 91 ILE A O 1
ATOM 691 N N . LEU A 1 92 ? 6.201 1.769 0.059 1.00 96.12 92 LEU A N 1
ATOM 692 C CA . LEU A 1 92 ? 6.482 0.671 0.981 1.00 96.12 92 LEU A CA 1
ATOM 693 C C . LEU A 1 92 ? 6.577 1.138 2.424 1.00 96.12 92 LEU A C 1
ATOM 695 O O . LEU A 1 92 ? 5.895 0.564 3.262 1.00 96.12 92 LEU A O 1
ATOM 699 N N . THR A 1 93 ? 7.307 2.219 2.716 1.00 95.31 93 THR A N 1
ATOM 700 C CA . THR A 1 93 ? 7.334 2.808 4.069 1.00 95.31 93 THR A CA 1
ATOM 701 C C . THR A 1 93 ? 5.927 3.121 4.577 1.00 95.31 93 THR A C 1
ATOM 703 O O . THR A 1 93 ? 5.611 2.975 5.757 1.00 95.31 93 THR A O 1
ATOM 706 N N . ARG A 1 94 ? 5.049 3.569 3.678 1.00 95.62 94 ARG A N 1
ATOM 707 C CA . ARG A 1 94 ? 3.668 3.901 4.012 1.00 95.62 94 ARG A CA 1
ATOM 708 C C . ARG A 1 94 ? 2.804 2.659 4.198 1.00 95.62 94 ARG A C 1
ATOM 710 O O . ARG A 1 94 ? 2.004 2.658 5.128 1.00 95.62 94 ARG A O 1
ATOM 717 N N . ILE A 1 95 ? 2.977 1.625 3.379 1.00 96.00 95 ILE A N 1
ATOM 718 C CA . ILE A 1 95 ? 2.302 0.332 3.532 1.00 96.00 95 ILE A CA 1
ATOM 719 C C . ILE A 1 95 ? 2.726 -0.340 4.839 1.00 96.00 95 ILE A C 1
ATOM 721 O O . ILE A 1 95 ? 1.854 -0.701 5.620 1.00 96.00 95 ILE A O 1
ATOM 725 N N . THR A 1 96 ? 4.025 -0.438 5.132 1.00 95.06 96 THR A N 1
ATOM 726 C CA . THR A 1 96 ? 4.519 -1.102 6.349 1.00 95.06 96 THR A CA 1
ATOM 727 C C . THR A 1 96 ? 4.025 -0.402 7.610 1.00 95.06 96 THR A C 1
ATOM 729 O O . THR A 1 96 ? 3.528 -1.057 8.522 1.00 95.06 96 THR A O 1
ATOM 732 N N . ARG A 1 97 ? 3.997 0.939 7.623 1.00 93.88 97 ARG A N 1
ATOM 733 C CA . ARG A 1 97 ? 3.373 1.709 8.713 1.00 93.88 97 ARG A CA 1
ATOM 734 C C . ARG A 1 97 ? 1.885 1.378 8.901 1.00 93.88 97 ARG A C 1
ATOM 736 O O . ARG A 1 97 ? 1.391 1.403 10.024 1.00 93.88 97 ARG A O 1
ATOM 743 N N . ARG A 1 98 ? 1.160 1.073 7.819 1.00 95.19 98 ARG A N 1
ATOM 744 C CA . ARG A 1 98 ? -0.271 0.713 7.844 1.00 95.19 98 ARG A CA 1
ATOM 745 C C . ARG A 1 98 ? -0.542 -0.725 8.263 1.00 95.19 98 ARG A C 1
ATOM 747 O O . ARG A 1 98 ? -1.678 -1.034 8.602 1.00 95.19 98 ARG A O 1
ATOM 754 N N . LEU A 1 99 ? 0.474 -1.579 8.333 1.00 95.94 99 LEU A N 1
ATOM 755 C CA . LEU A 1 99 ? 0.322 -2.919 8.900 1.00 95.94 99 LEU A CA 1
ATOM 756 C C . LEU A 1 99 ? 0.054 -2.882 10.411 1.00 95.94 99 LEU A C 1
ATOM 758 O O . LEU A 1 99 ? -0.491 -3.837 10.949 1.00 95.94 99 LEU A O 1
ATOM 762 N N . ARG A 1 100 ? 0.356 -1.763 11.080 1.00 95.31 100 ARG A N 1
ATOM 763 C CA . ARG A 1 100 ? -0.013 -1.500 12.481 1.00 95.31 100 ARG A CA 1
ATOM 764 C C . ARG A 1 100 ? -1.404 -0.875 12.645 1.00 95.31 100 ARG A C 1
ATOM 766 O O . ARG A 1 100 ? -1.766 -0.489 13.751 1.00 95.31 100 ARG A O 1
ATOM 773 N N . ASP A 1 101 ? -2.173 -0.702 11.566 1.00 96.06 101 ASP A N 1
ATOM 774 C CA . ASP A 1 101 ? -3.511 -0.112 11.672 1.00 96.06 101 ASP A CA 1
ATOM 775 C C . ASP A 1 101 ? -4.429 -1.047 12.484 1.00 96.06 101 ASP A C 1
ATOM 777 O O . ASP A 1 101 ? -4.438 -2.255 12.215 1.00 96.06 101 ASP A O 1
ATOM 781 N N . PRO A 1 102 ? -5.192 -0.533 13.471 1.00 92.75 102 PRO A N 1
ATOM 782 C CA . PRO A 1 102 ? -6.085 -1.364 14.279 1.00 92.7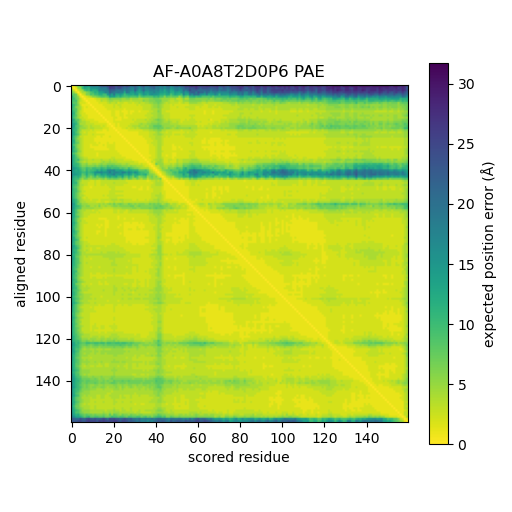5 102 PRO A CA 1
ATOM 783 C C . PRO A 1 102 ? -7.167 -2.049 13.433 1.00 92.75 102 PRO A C 1
ATOM 785 O O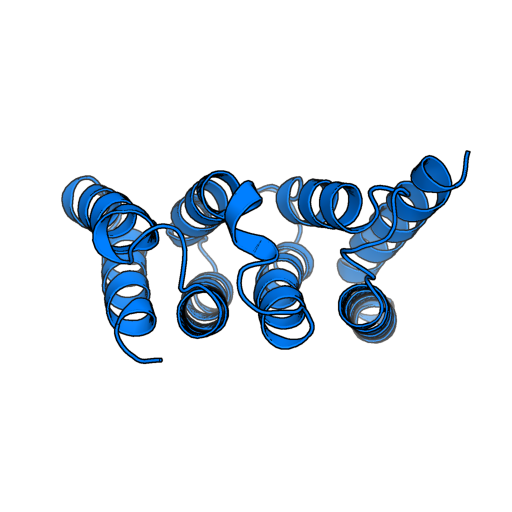 . PRO A 1 102 ? -7.576 -3.170 13.743 1.00 92.75 102 PRO A O 1
ATOM 788 N N . ASP A 1 103 ? -7.587 -1.423 12.331 1.00 95.44 103 ASP A N 1
ATOM 789 C CA . ASP A 1 103 ? -8.576 -1.978 11.412 1.00 95.44 103 ASP A CA 1
ATOM 790 C C . ASP A 1 103 ? -7.945 -3.075 10.536 1.00 95.44 103 ASP A C 1
ATOM 792 O O . ASP A 1 103 ? -7.083 -2.826 9.687 1.00 95.44 103 ASP A O 1
ATOM 796 N N . SER A 1 104 ? -8.396 -4.318 10.719 1.00 95.62 104 SER A N 1
ATOM 797 C CA . SER A 1 104 ? -7.913 -5.466 9.945 1.00 95.62 104 SER A CA 1
ATOM 798 C C . SER A 1 104 ? -8.192 -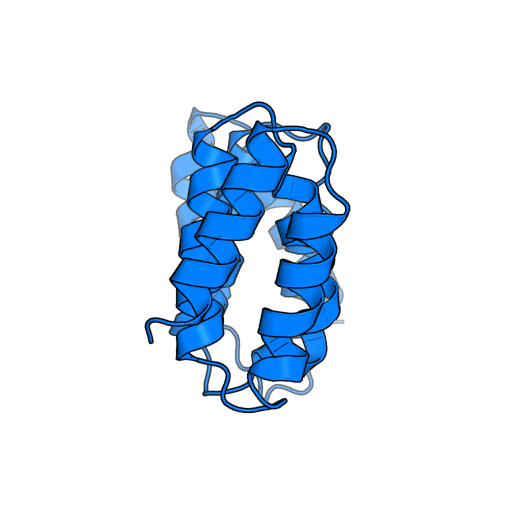5.332 8.449 1.00 95.62 104 SER A C 1
ATOM 800 O O . SER A 1 104 ? -7.386 -5.791 7.641 1.00 95.62 104 SER A O 1
ATOM 802 N N . SER A 1 105 ? -9.269 -4.647 8.057 1.00 96.81 105 SER A N 1
ATOM 803 C CA . SER A 1 105 ? -9.598 -4.431 6.649 1.00 96.81 105 SER A CA 1
ATOM 804 C C . SER A 1 105 ? -8.598 -3.498 5.963 1.00 96.81 105 SER A C 1
ATOM 806 O O . SER A 1 105 ? -8.329 -3.664 4.770 1.00 96.81 105 SER A O 1
ATOM 808 N N . ILE A 1 106 ? -7.989 -2.564 6.703 1.00 97.44 106 ILE A N 1
ATOM 809 C CA . ILE A 1 106 ? -6.890 -1.726 6.206 1.00 97.44 106 ILE A CA 1
ATOM 810 C C . ILE A 1 106 ? -5.644 -2.586 5.990 1.00 97.44 106 ILE A C 1
ATOM 812 O O . ILE A 1 106 ? -5.055 -2.528 4.908 1.00 97.44 106 ILE A O 1
ATOM 816 N N . ARG A 1 107 ? -5.297 -3.448 6.957 1.00 96.94 107 ARG A N 1
ATOM 817 C CA . ARG A 1 107 ? -4.163 -4.381 6.826 1.00 96.94 107 ARG A CA 1
ATOM 818 C C . ARG A 1 107 ? -4.333 -5.323 5.630 1.00 96.94 107 ARG A C 1
ATOM 820 O O . ARG A 1 107 ? -3.404 -5.485 4.846 1.00 96.94 107 ARG A O 1
ATOM 827 N N . SER A 1 108 ? -5.526 -5.878 5.411 1.00 97.69 108 SER A N 1
ATOM 828 C CA . SER A 1 108 ? -5.812 -6.695 4.221 1.00 97.69 108 SER A CA 1
ATOM 829 C C . SER A 1 108 ? -5.725 -5.890 2.919 1.00 97.69 108 SER A C 1
ATOM 831 O O . SER A 1 108 ? -5.229 -6.392 1.911 1.00 97.69 108 SER A O 1
ATOM 833 N N . THR A 1 109 ? -6.152 -4.623 2.934 1.00 98.25 109 THR A N 1
ATOM 834 C CA . THR A 1 109 ? -6.044 -3.736 1.762 1.00 98.25 109 THR A CA 1
ATOM 835 C C . THR A 1 109 ? -4.579 -3.444 1.414 1.00 98.25 109 THR A C 1
ATOM 837 O O . THR A 1 109 ? -4.247 -3.366 0.233 1.00 98.25 109 THR A O 1
ATOM 840 N N . CYS A 1 110 ? -3.681 -3.352 2.405 1.00 97.94 110 CYS A N 1
ATOM 841 C CA . CYS A 1 110 ? -2.235 -3.263 2.169 1.00 97.94 110 CYS A CA 1
ATOM 842 C C . CYS A 1 110 ? -1.701 -4.452 1.368 1.00 97.94 110 CYS A C 1
ATOM 844 O O . CYS A 1 110 ? -0.972 -4.247 0.400 1.00 97.94 110 CYS A O 1
ATOM 846 N N . VAL A 1 111 ? -2.088 -5.673 1.748 1.00 97.88 111 VAL A N 1
ATOM 847 C CA . VAL A 1 111 ? -1.657 -6.905 1.068 1.00 97.88 111 VAL A CA 1
ATOM 848 C C . VAL A 1 111 ? -2.128 -6.908 -0.389 1.00 97.88 111 VAL A C 1
ATOM 850 O O . VAL A 1 111 ? -1.329 -7.136 -1.296 1.00 97.88 111 VAL A O 1
ATOM 853 N N . ALA A 1 112 ? -3.398 -6.569 -0.629 1.00 97.56 112 ALA A N 1
ATOM 854 C CA . ALA A 1 112 ? -3.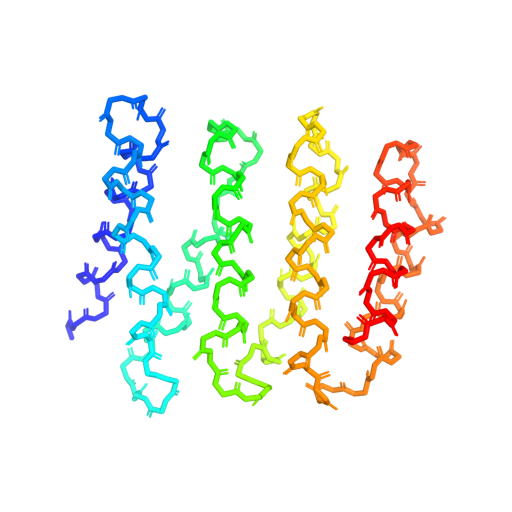957 -6.486 -1.979 1.00 97.56 112 ALA A CA 1
ATOM 855 C C . ALA A 1 112 ? -3.261 -5.416 -2.839 1.00 97.56 112 ALA A C 1
ATOM 857 O O . ALA A 1 112 ? -2.929 -5.663 -3.999 1.00 97.56 112 ALA A O 1
ATOM 858 N N . ALA A 1 113 ? -3.000 -4.236 -2.269 1.00 97.69 113 ALA A N 1
ATOM 859 C CA . ALA A 1 113 ? -2.291 -3.175 -2.974 1.00 97.69 113 ALA A CA 1
ATOM 860 C C . ALA A 1 113 ? -0.862 -3.586 -3.327 1.00 97.69 113 ALA A C 1
ATOM 862 O O . ALA A 1 113 ? -0.407 -3.332 -4.440 1.00 97.69 113 ALA A O 1
ATOM 863 N N . LEU A 1 114 ? -0.164 -4.251 -2.409 1.00 97.06 114 LEU A N 1
ATOM 864 C CA . LEU A 1 114 ? 1.199 -4.690 -2.648 1.00 97.06 114 LEU A CA 1
ATOM 865 C C . LEU A 1 114 ? 1.287 -5.777 -3.723 1.00 97.06 114 LEU A C 1
ATOM 867 O O . LEU A 1 114 ? 2.166 -5.685 -4.577 1.00 97.06 114 LEU A O 1
ATOM 871 N N . SER A 1 115 ? 0.358 -6.738 -3.730 1.00 97.06 115 SER A N 1
ATOM 872 C CA . SER A 1 115 ? 0.241 -7.726 -4.811 1.00 97.06 115 SER A CA 1
ATOM 873 C C . SER A 1 115 ? 0.109 -7.029 -6.169 1.00 97.06 115 SER A C 1
ATOM 875 O O . SER A 1 115 ? 0.951 -7.216 -7.049 1.00 97.06 115 SER A O 1
ATOM 877 N N . ALA A 1 116 ? -0.846 -6.100 -6.291 1.00 96.94 116 ALA A N 1
ATOM 878 C CA . ALA A 1 116 ? -1.058 -5.330 -7.517 1.00 96.94 116 ALA A CA 1
ATOM 879 C C . ALA A 1 116 ? 0.154 -4.474 -7.929 1.00 96.94 116 ALA A C 1
ATOM 881 O O . ALA A 1 116 ? 0.378 -4.248 -9.116 1.00 96.94 116 ALA A O 1
ATOM 882 N N . ILE A 1 117 ? 0.936 -3.957 -6.977 1.00 96.69 117 ILE A N 1
ATOM 883 C CA . ILE A 1 117 ? 2.170 -3.206 -7.263 1.00 96.69 117 ILE A CA 1
ATOM 884 C C . ILE A 1 117 ? 3.278 -4.139 -7.749 1.00 96.69 117 ILE A C 1
ATOM 886 O O . ILE A 1 117 ? 3.962 -3.826 -8.727 1.00 96.69 117 ILE A O 1
ATOM 890 N N . SER A 1 118 ? 3.453 -5.280 -7.089 1.00 96.06 118 SER A N 1
ATOM 891 C CA . SER A 1 118 ? 4.504 -6.244 -7.416 1.00 96.06 118 SER A CA 1
ATOM 892 C C . SER A 1 118 ? 4.333 -6.845 -8.812 1.00 96.06 118 SER A C 1
ATOM 894 O O . SER A 1 118 ? 5.297 -6.848 -9.577 1.00 96.06 118 SER A O 1
ATOM 896 N N . SER A 1 119 ? 3.105 -7.191 -9.221 1.00 95.56 119 SER A N 1
ATOM 897 C CA . SER A 1 119 ? 2.821 -7.744 -10.557 1.00 95.56 119 SER A CA 1
ATOM 898 C C . SER A 1 119 ? 3.087 -6.755 -11.702 1.00 95.56 119 SER A C 1
ATOM 900 O O . SER A 1 119 ? 3.185 -7.126 -12.873 1.00 95.56 119 SER A O 1
ATOM 902 N N . ARG A 1 120 ? 3.241 -5.467 -11.375 1.00 95.44 120 ARG A N 1
ATOM 903 C CA . ARG A 1 120 ? 3.479 -4.365 -12.319 1.00 95.44 120 ARG A CA 1
ATOM 904 C C . ARG A 1 120 ? 4.875 -3.748 -12.194 1.00 95.44 120 ARG A C 1
ATOM 906 O O . ARG A 1 120 ? 5.185 -2.780 -12.898 1.00 95.44 120 ARG A O 1
ATOM 913 N N . THR A 1 121 ? 5.725 -4.300 -11.329 1.00 93.88 121 THR A N 1
ATOM 914 C CA . THR A 1 121 ? 7.064 -3.779 -11.035 1.00 93.88 121 THR A CA 1
ATOM 915 C C . THR A 1 121 ? 8.124 -4.820 -11.378 1.00 93.88 121 THR A C 1
ATOM 917 O O . THR A 1 121 ? 8.376 -5.760 -10.637 1.00 93.88 121 THR A O 1
ATOM 920 N N . THR A 1 122 ? 8.796 -4.609 -12.505 1.00 91.81 122 THR A N 1
ATOM 921 C CA . THR A 1 122 ? 9.940 -5.417 -12.971 1.00 91.81 122 THR A CA 1
ATOM 922 C C . THR A 1 122 ? 11.287 -4.744 -12.699 1.00 91.81 122 THR A C 1
ATOM 924 O O . THR A 1 122 ? 12.336 -5.378 -12.796 1.00 91.81 122 THR A O 1
ATOM 927 N N . LYS A 1 123 ? 11.271 -3.447 -12.372 1.00 90.19 123 LYS A N 1
ATOM 928 C CA . LYS A 1 123 ? 12.445 -2.642 -12.019 1.00 90.19 123 LYS A CA 1
ATOM 929 C C . LYS A 1 123 ? 12.092 -1.758 -10.818 1.00 90.19 123 LYS A C 1
ATOM 931 O O . LYS A 1 123 ? 11.044 -1.123 -10.876 1.00 90.19 123 LYS A O 1
ATOM 936 N N . PRO A 1 124 ? 12.932 -1.635 -9.775 1.00 90.00 124 PRO A N 1
ATOM 937 C CA . PRO A 1 124 ? 14.199 -2.343 -9.560 1.00 90.00 124 PRO A CA 1
ATOM 938 C C . PRO A 1 124 ? 13.996 -3.858 -9.323 1.00 90.00 124 PRO A C 1
ATOM 940 O O . PRO A 1 124 ? 12.851 -4.299 -9.232 1.00 90.00 124 PRO A O 1
ATOM 943 N N . PRO A 1 125 ? 15.071 -4.673 -9.258 1.00 93.44 125 PRO A N 1
ATOM 944 C CA . PRO A 1 125 ? 14.959 -6.116 -9.044 1.00 93.44 125 PRO A CA 1
ATOM 945 C C . PRO A 1 125 ? 14.145 -6.461 -7.796 1.00 93.44 125 PRO A C 1
ATOM 947 O O . PRO A 1 125 ? 14.316 -5.817 -6.756 1.00 93.44 125 PRO A O 1
ATOM 950 N N . PHE A 1 126 ? 13.331 -7.518 -7.883 1.00 92.94 126 PHE A N 1
ATOM 951 C CA . PHE A 1 126 ? 12.392 -7.944 -6.839 1.00 92.94 126 PHE A CA 1
ATOM 952 C C . PHE A 1 126 ? 13.007 -7.986 -5.432 1.00 92.94 126 PHE A C 1
ATOM 954 O O . PHE A 1 126 ? 12.420 -7.463 -4.485 1.00 92.94 126 PHE A O 1
ATOM 961 N N . TYR A 1 127 ? 14.222 -8.535 -5.312 1.00 93.25 127 TYR A N 1
ATOM 962 C CA . TYR A 1 127 ? 14.955 -8.602 -4.047 1.00 93.25 127 TYR A CA 1
ATOM 963 C C . TYR A 1 127 ? 15.070 -7.225 -3.374 1.00 93.25 127 TYR A C 1
ATOM 965 O O . TYR A 1 127 ? 14.705 -7.057 -2.214 1.00 93.25 127 TYR A O 1
ATOM 973 N N . SER A 1 128 ? 15.556 -6.229 -4.117 1.00 94.00 128 SER A N 1
ATOM 974 C CA . SER A 1 128 ? 15.753 -4.863 -3.618 1.00 94.00 128 SER A CA 1
ATOM 975 C C . SER A 1 128 ? 14.449 -4.078 -3.492 1.00 94.00 128 SER A C 1
ATOM 977 O O . SER A 1 128 ? 14.326 -3.225 -2.618 1.00 94.00 128 SER A O 1
ATOM 979 N N . ALA A 1 129 ? 13.490 -4.368 -4.372 1.00 93.44 129 ALA A N 1
ATOM 980 C CA . ALA A 1 129 ? 12.223 -3.670 -4.474 1.00 93.44 129 ALA A CA 1
ATOM 981 C C . ALA A 1 129 ? 11.278 -4.046 -3.329 1.00 93.44 129 ALA A C 1
ATOM 983 O O . ALA A 1 129 ? 10.712 -3.161 -2.707 1.00 93.44 129 ALA A O 1
ATOM 984 N N . PHE A 1 130 ? 11.128 -5.341 -3.045 1.00 95.38 130 PHE A N 1
ATOM 985 C CA . PHE A 1 130 ? 10.103 -5.867 -2.142 1.00 95.38 130 PHE A CA 1
ATOM 986 C C . PHE A 1 130 ? 10.696 -6.771 -1.069 1.00 95.38 130 PHE A C 1
ATOM 988 O O . PHE A 1 130 ? 10.460 -6.548 0.115 1.00 95.38 130 PHE A O 1
ATOM 995 N N . MET A 1 131 ? 11.491 -7.767 -1.467 1.00 95.25 131 MET A N 1
ATOM 996 C CA . MET A 1 131 ? 11.889 -8.844 -0.561 1.00 95.25 131 MET A CA 1
ATOM 997 C C . MET A 1 131 ? 12.664 -8.331 0.652 1.00 95.25 131 MET A C 1
ATOM 999 O O . MET A 1 131 ? 12.274 -8.603 1.780 1.00 95.25 131 MET A O 1
ATOM 1003 N N . LYS A 1 132 ? 13.725 -7.550 0.422 1.00 95.44 132 LYS A N 1
ATOM 1004 C CA . LYS A 1 132 ? 14.550 -6.970 1.482 1.00 95.44 132 LYS A CA 1
ATOM 1005 C C . LYS A 1 132 ? 13.743 -6.067 2.427 1.00 95.44 132 LYS A C 1
ATOM 1007 O O . LYS A 1 132 ? 13.695 -6.390 3.607 1.00 95.44 132 LYS A O 1
ATOM 1012 N N . PRO A 1 133 ? 13.059 -4.999 1.967 1.00 95.44 133 PRO A N 1
ATOM 1013 C CA . PRO A 1 133 ? 12.340 -4.111 2.885 1.00 95.44 133 PRO A CA 1
ATOM 1014 C C . PRO A 1 133 ? 11.197 -4.804 3.649 1.00 95.44 133 PRO A C 1
ATOM 1016 O O . PRO A 1 133 ? 10.934 -4.460 4.803 1.00 95.44 133 PRO A O 1
ATOM 1019 N N . LEU A 1 134 ? 10.516 -5.781 3.040 1.00 96.56 134 LEU A N 1
ATOM 1020 C CA . LEU A 1 134 ? 9.445 -6.530 3.707 1.00 96.56 134 LEU A CA 1
ATOM 1021 C C . LEU A 1 134 ? 9.992 -7.568 4.691 1.00 96.56 134 LEU A C 1
ATOM 1023 O O . LEU A 1 134 ? 9.420 -7.718 5.765 1.00 96.56 134 LEU A O 1
ATOM 1027 N N . ALA A 1 135 ? 11.099 -8.240 4.364 1.00 96.62 135 ALA A N 1
ATOM 1028 C CA . ALA A 1 135 ? 11.788 -9.137 5.288 1.00 96.62 135 ALA A CA 1
ATOM 1029 C C . ALA A 1 135 ? 12.348 -8.366 6.490 1.00 96.62 135 ALA A C 1
ATOM 1031 O O . ALA A 1 135 ? 12.117 -8.765 7.627 1.00 96.62 135 ALA A O 1
ATOM 1032 N N . ASP A 1 136 ? 12.997 -7.222 6.256 1.00 96.25 136 ASP A N 1
ATOM 1033 C CA . ASP A 1 136 ? 13.489 -6.350 7.326 1.00 96.25 136 ASP A CA 1
ATOM 1034 C C . ASP A 1 136 ? 12.331 -5.926 8.246 1.00 96.25 136 ASP A C 1
ATOM 1036 O O . ASP A 1 136 ? 12.443 -6.005 9.468 1.00 96.25 136 ASP A O 1
ATOM 1040 N N . THR A 1 137 ? 11.178 -5.557 7.674 1.00 95.81 137 THR A N 1
ATOM 1041 C CA . THR A 1 137 ? 9.964 -5.255 8.455 1.00 95.81 137 THR A CA 1
ATOM 1042 C C . THR A 1 137 ? 9.492 -6.479 9.244 1.00 95.81 137 THR A C 1
ATOM 1044 O O . THR A 1 137 ? 9.259 -6.372 10.440 1.00 95.81 137 THR A O 1
ATOM 1047 N N . LEU A 1 138 ? 9.390 -7.651 8.613 1.00 96.81 138 LEU A N 1
ATOM 1048 C CA . LEU A 1 138 ? 8.941 -8.893 9.249 1.00 96.81 138 LEU A CA 1
ATOM 1049 C C . LEU A 1 138 ? 9.796 -9.277 10.468 1.00 96.81 138 LEU A C 1
ATOM 1051 O O . LEU A 1 138 ? 9.253 -9.665 11.501 1.00 96.81 138 LEU A O 1
ATOM 1055 N N . PHE A 1 139 ? 11.121 -9.164 10.355 1.00 96.31 139 PHE A N 1
ATOM 1056 C CA . PHE A 1 139 ? 12.045 -9.564 11.419 1.00 96.31 139 PHE A CA 1
ATOM 1057 C C . PHE A 1 139 ? 12.207 -8.522 12.529 1.00 96.31 139 PHE A C 1
ATOM 1059 O O . PHE A 1 139 ? 12.586 -8.882 13.640 1.00 96.31 139 PHE A O 1
ATOM 1066 N N . THR A 1 140 ? 11.946 -7.243 12.247 1.00 95.88 140 THR A N 1
ATOM 1067 C CA . THR A 1 140 ? 12.094 -6.157 13.235 1.00 95.88 140 THR A CA 1
ATOM 1068 C C . THR A 1 140 ? 10.786 -5.772 13.921 1.00 95.88 140 THR A C 1
ATOM 1070 O O . THR A 1 140 ? 10.811 -5.116 14.963 1.00 95.88 140 THR A O 1
ATOM 1073 N N . GLU A 1 141 ? 9.643 -6.162 13.356 1.00 96.00 141 GLU A N 1
ATOM 1074 C CA . GLU A 1 141 ? 8.331 -5.831 13.897 1.00 96.00 141 GLU A CA 1
ATOM 1075 C C . GLU A 1 141 ? 8.043 -6.575 15.207 1.00 96.00 141 GLU A C 1
ATOM 1077 O O . GLU A 1 141 ? 8.252 -7.782 15.319 1.00 96.00 141 GLU A O 1
ATOM 1082 N N . GLN A 1 142 ? 7.532 -5.838 16.194 1.00 95.44 142 GLN A N 1
ATOM 1083 C CA . GLN A 1 142 ? 7.193 -6.368 17.520 1.00 95.44 142 GLN A CA 1
ATOM 1084 C C . GLN A 1 142 ? 5.687 -6.597 17.683 1.00 95.44 142 GLN A C 1
ATOM 1086 O O . GLN A 1 142 ? 5.266 -7.407 18.505 1.00 95.44 142 GLN A O 1
ATOM 1091 N N . GLU A 1 143 ? 4.866 -5.895 16.900 1.00 95.00 143 GLU A N 1
ATOM 1092 C CA . GLU A 1 143 ? 3.415 -6.067 16.912 1.00 95.00 143 GLU A CA 1
ATOM 1093 C C . GLU A 1 143 ? 3.016 -7.273 16.052 1.00 95.00 143 GLU A C 1
ATOM 1095 O O . GLU A 1 143 ? 3.224 -7.273 14.837 1.00 95.00 143 GLU A O 1
ATOM 1100 N N . VAL A 1 144 ? 2.408 -8.293 16.664 1.00 94.94 144 VAL A N 1
ATOM 1101 C CA . VAL A 1 144 ? 2.073 -9.565 15.996 1.00 94.94 144 VAL A CA 1
ATOM 1102 C C . VAL A 1 144 ? 1.196 -9.344 14.762 1.00 94.94 144 VAL A C 1
ATOM 1104 O O . VAL A 1 144 ? 1.416 -9.966 13.724 1.00 94.94 144 VAL A O 1
ATOM 1107 N N . ASN A 1 145 ? 0.230 -8.422 14.824 1.00 93.62 145 ASN A N 1
ATOM 1108 C CA . ASN A 1 145 ? -0.645 -8.153 13.680 1.00 93.62 145 ASN A CA 1
ATOM 1109 C C . ASN A 1 145 ? 0.113 -7.532 12.503 1.00 93.62 145 ASN A C 1
ATOM 1111 O O . ASN A 1 145 ? -0.158 -7.860 11.344 1.00 93.62 145 ASN A O 1
ATOM 1115 N N . ALA A 1 146 ? 1.060 -6.644 12.798 1.00 95.19 146 ALA A N 1
ATOM 1116 C CA . ALA A 1 146 ? 1.892 -6.014 11.787 1.00 95.19 146 ALA A CA 1
ATOM 1117 C C . ALA A 1 146 ? 2.924 -6.997 11.223 1.00 95.19 146 ALA A C 1
ATOM 1119 O O . ALA A 1 146 ? 3.148 -7.011 10.013 1.00 95.19 146 ALA A O 1
ATOM 1120 N N . GLN A 1 147 ? 3.463 -7.881 12.066 1.00 97.00 147 GLN A N 1
ATOM 1121 C CA . GLN A 1 147 ? 4.359 -8.962 11.665 1.00 97.00 147 GLN A CA 1
ATOM 1122 C C . GLN A 1 147 ? 3.660 -9.937 10.703 1.00 97.00 147 GLN A C 1
ATOM 1124 O O . GLN A 1 147 ? 4.175 -10.210 9.617 1.00 97.00 147 GLN A O 1
ATOM 1129 N N . ILE A 1 148 ? 2.442 -10.389 11.033 1.00 96.62 148 ILE A N 1
ATOM 1130 C CA . ILE A 1 148 ? 1.603 -11.203 10.135 1.00 96.62 148 ILE A CA 1
ATOM 1131 C C . ILE A 1 148 ? 1.326 -10.444 8.833 1.00 96.62 148 ILE A C 1
ATOM 1133 O O . ILE A 1 148 ? 1.463 -10.999 7.743 1.00 96.62 148 ILE A O 1
ATOM 1137 N N . GLY A 1 149 ? 0.973 -9.159 8.928 1.00 96.56 149 GLY A N 1
ATOM 1138 C CA . GLY A 1 149 ? 0.759 -8.306 7.763 1.00 96.56 149 GLY A CA 1
ATOM 1139 C C . GLY A 1 149 ? 1.988 -8.216 6.854 1.00 96.56 149 GLY A C 1
ATOM 1140 O O . GLY A 1 149 ? 1.835 -8.241 5.633 1.00 96.56 149 GLY A O 1
ATOM 1141 N N . ALA A 1 150 ? 3.196 -8.167 7.422 1.00 97.19 150 ALA A N 1
ATOM 1142 C CA . ALA A 1 150 ? 4.451 -8.108 6.674 1.00 97.19 150 ALA A CA 1
ATOM 1143 C C . ALA A 1 150 ? 4.740 -9.441 5.973 1.00 97.19 150 ALA A C 1
ATOM 1145 O O . ALA A 1 150 ? 5.100 -9.441 4.796 1.00 97.19 150 ALA A O 1
ATOM 1146 N N . ALA A 1 151 ? 4.497 -10.568 6.650 1.00 97.12 151 ALA A N 1
ATOM 1147 C CA . ALA A 1 151 ? 4.606 -11.901 6.058 1.00 97.12 151 ALA A CA 1
ATOM 1148 C C . ALA A 1 151 ? 3.631 -12.083 4.884 1.00 97.12 151 ALA A C 1
ATOM 1150 O O . ALA A 1 151 ? 4.031 -12.527 3.808 1.00 97.12 151 ALA A O 1
ATOM 1151 N N . LEU A 1 152 ? 2.366 -11.684 5.059 1.00 97.00 152 LEU A N 1
ATOM 1152 C CA . LEU A 1 152 ? 1.353 -11.739 4.001 1.00 97.00 152 LEU A CA 1
ATOM 1153 C C . LEU A 1 152 ? 1.703 -10.816 2.833 1.00 97.00 152 LEU A C 1
ATOM 1155 O O . LEU A 1 152 ? 1.554 -11.205 1.681 1.00 97.00 152 LEU A O 1
ATOM 1159 N N . CYS A 1 153 ? 2.200 -9.612 3.117 1.00 97.00 153 CYS A N 1
ATOM 1160 C CA . CYS A 1 153 ? 2.704 -8.689 2.105 1.00 97.00 153 CYS A CA 1
ATOM 1161 C C . CYS A 1 153 ? 3.856 -9.298 1.295 1.00 97.00 153 CYS A C 1
ATOM 1163 O O . CYS A 1 153 ? 3.842 -9.248 0.065 1.00 97.00 153 CYS A O 1
ATOM 1165 N N . LEU A 1 154 ? 4.837 -9.902 1.970 1.00 96.00 154 LEU A N 1
ATOM 1166 C CA . LEU A 1 154 ? 5.955 -10.575 1.317 1.00 96.00 154 LEU A CA 1
ATOM 1167 C C . LEU A 1 154 ? 5.464 -11.725 0.429 1.00 96.00 154 LEU A C 1
ATOM 1169 O O . LEU A 1 154 ? 5.823 -11.773 -0.746 1.00 96.00 154 LEU A O 1
ATOM 1173 N N . ALA A 1 155 ? 4.586 -12.587 0.949 1.00 96.38 155 ALA A N 1
ATOM 1174 C CA . ALA A 1 155 ? 3.986 -13.681 0.188 1.00 96.38 155 ALA A CA 1
ATOM 1175 C C . ALA A 1 155 ? 3.210 -13.177 -1.040 1.00 96.38 155 ALA A C 1
ATOM 1177 O O . ALA A 1 155 ? 3.400 -13.676 -2.146 1.00 96.38 155 ALA A O 1
ATOM 1178 N N . ALA A 1 156 ? 2.394 -12.137 -0.867 1.00 94.12 156 ALA A N 1
ATOM 1179 C CA . ALA A 1 156 ? 1.604 -11.540 -1.937 1.00 94.12 156 ALA A CA 1
ATOM 1180 C C . ALA A 1 156 ? 2.461 -10.877 -3.023 1.00 94.12 156 ALA A C 1
ATOM 1182 O O . ALA A 1 156 ? 2.018 -10.772 -4.161 1.00 94.12 156 ALA A O 1
ATOM 1183 N N . SER A 1 157 ? 3.678 -10.441 -2.684 1.00 90.75 157 SER A N 1
ATOM 1184 C CA . SER A 1 157 ? 4.611 -9.866 -3.656 1.00 90.75 157 SER A CA 1
ATOM 1185 C C . SER A 1 157 ? 5.318 -10.909 -4.532 1.00 90.75 157 SER A C 1
ATOM 1187 O O . SER A 1 157 ? 5.830 -10.570 -5.595 1.00 90.75 157 SER A O 1
ATOM 1189 N N . LEU A 1 158 ? 5.354 -12.173 -4.095 1.00 87.31 158 LEU A N 1
ATOM 1190 C CA . LEU A 1 158 ? 5.998 -13.278 -4.817 1.00 87.31 158 LEU A CA 1
ATOM 1191 C C . LEU A 1 158 ? 5.111 -13.877 -5.916 1.00 87.31 158 LEU A C 1
ATOM 1193 O O . LEU A 1 158 ? 5.625 -14.565 -6.795 1.00 87.31 158 LEU A O 1
ATOM 1197 N N . ILE A 1 159 ? 3.797 -13.656 -5.840 1.00 67.94 159 ILE A N 1
ATOM 1198 C CA . ILE A 1 159 ? 2.802 -14.233 -6.744 1.00 67.94 159 ILE A CA 1
ATOM 1199 C C . ILE A 1 159 ? 2.353 -13.119 -7.705 1.00 67.94 159 ILE A C 1
ATOM 1201 O O . ILE A 1 159 ? 1.602 -12.241 -7.273 1.00 67.94 159 ILE A O 1
ATOM 1205 N N . PRO A 1 160 ? 2.855 -13.091 -8.955 1.00 55.22 160 PRO A N 1
ATOM 1206 C CA . PRO A 1 160 ? 2.458 -12.095 -9.949 1.00 55.22 160 PRO A CA 1
ATOM 1207 C C . PRO A 1 160 ? 1.017 -12.277 -10.440 1.00 55.22 160 PRO A C 1
ATOM 1209 O O . PRO A 1 160 ? 0.552 -13.437 -10.529 1.00 55.22 160 PRO A O 1
#

Organism: NCBI:txid1240361

Solvent-accessible surface area (backbone atoms only — not comparable to full-atom values): 8492 Å² total; per-residue (Å²): 122,72,62,62,56,54,52,53,52,49,53,55,33,50,57,34,27,59,35,81,91,38,22,68,62,26,50,52,53,52,51,51,52,44,55,66,54,56,86,85,48,90,71,46,57,54,63,49,50,53,54,53,49,70,60,68,53,90,87,50,51,67,61,35,52,38,49,37,40,45,48,51,21,48,33,34,70,55,41,65,78,38,71,57,45,92,48,40,70,64,52,48,59,52,44,59,62,38,24,65,43,89,52,63,69,42,29,52,37,43,27,56,19,40,19,40,37,38,59,32,42,78,46,60,54,58,57,77,63,46,49,49,63,31,48,54,45,34,76,70,47,84,51,65,66,26,24,51,36,26,50,49,29,48,56,31,44,72,54,106

Sequence (160 aa):
MVTKNSKQNMSVLLTKLGDRDTFTMAARELDLMARQIDPSSSSGNLQSFISVILSVDTGDKPAVRKHCIHLLAVLSVSLPLNSLSPFLSKILTRITRRLRDPDSSIRSTCVAALSAISSRTTKPPFYSAFMKPLADTLFTEQEVNAQIGAALCLAASLIP